Protein AF-A0A6A6W7S0-F1 (afdb_monomer)

Fold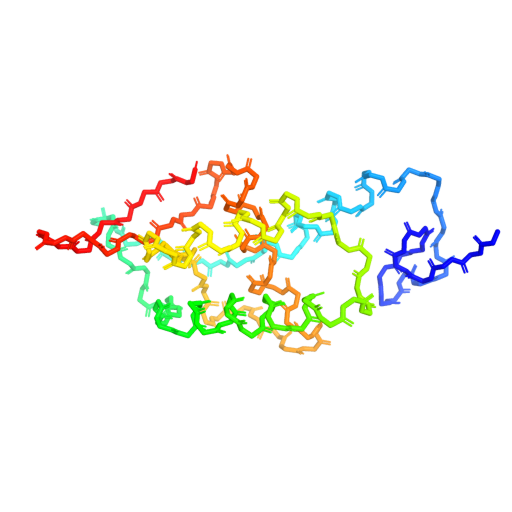seek 3Di:
DDDFQQQFAPDVGRVDGDPPRVVSVVVLLVVLQPADFDQDPVNDATPQWDDLVVQLVVLVVVLVVVVVVPDPDDPVLSVLSVVCNVQSKGWTGGNPPDPCPRPPSNSVSLVVCVSVQPQVIWIWTDDPVGIDIHGD

Organism: NCBI:txid470096

Nearest PDB structures (foldseek):
  1y2m-assembly1_A  TM=8.742E-01  e=1.382E-07  Rhodotorula toruloides
  1y2m-assembly1_C  TM=8.999E-01  e=4.708E-07  Rhodotorula toruloides
  1y2m-assembly1_B  TM=8.797E-01  e=3.684E-07  Rhodotorula toruloides
  1y2m-assembly1_D  TM=9.003E-01  e=6.016E-07  Rhodotorula toruloides
  4c6g-assembly1_D  TM=9.110E-01  e=2.528E-05  Taxus chinensis

pLDDT: mean 77.04, std 11.33, range [45.12, 90.44]

Structure (mmCIF, N/CA/C/O backbone):
data_AF-A0A6A6W7S0-F1
#
_entry.id   AF-A0A6A6W7S0-F1
#
loop_
_atom_site.group_PDB
_atom_site.id
_atom_site.type_symbol
_atom_site.label_atom_id
_atom_site.label_alt_id
_atom_site.label_comp_id
_atom_site.label_asym_id
_atom_site.label_entity_id
_atom_site.label_seq_id
_atom_site.pdbx_PDB_ins_code
_atom_site.Cartn_x
_atom_site.Cartn_y
_atom_site.Cartn_z
_atom_site.occupancy
_atom_site.B_iso_or_equiv
_atom_site.auth_seq_id
_atom_site.auth_comp_id
_atom_site.auth_asym_id
_atom_site.auth_atom_id
_atom_site.pdbx_PDB_model_num
ATOM 1 N N . MET A 1 1 ? 17.802 1.756 -21.015 1.00 55.41 1 MET A N 1
ATOM 2 C CA . MET A 1 1 ? 16.679 2.714 -21.139 1.00 55.41 1 MET A CA 1
ATOM 3 C C . MET A 1 1 ? 16.408 3.302 -19.755 1.00 55.41 1 MET A C 1
ATOM 5 O O . MET A 1 1 ? 16.313 2.533 -18.806 1.00 55.41 1 MET A O 1
ATOM 9 N N . SER A 1 2 ? 16.430 4.630 -19.592 1.00 59.94 2 SER A N 1
ATOM 10 C CA . SER A 1 2 ? 16.221 5.291 -18.289 1.00 59.94 2 SER A CA 1
ATOM 11 C C . SER A 1 2 ? 14.756 5.691 -18.179 1.00 59.94 2 SER A C 1
ATOM 13 O O . SER A 1 2 ? 14.277 6.420 -19.044 1.00 59.94 2 SER A O 1
ATOM 15 N N . THR A 1 3 ? 14.065 5.236 -17.138 1.00 70.62 3 THR A N 1
ATOM 16 C CA . THR A 1 3 ? 12.653 5.563 -16.919 1.00 70.62 3 THR A CA 1
ATOM 17 C C . THR A 1 3 ? 12.539 6.292 -15.585 1.00 70.62 3 THR A C 1
ATOM 19 O O . THR A 1 3 ? 13.034 5.835 -14.553 1.00 70.62 3 THR A O 1
ATOM 22 N N . ALA A 1 4 ? 11.948 7.487 -15.614 1.00 69.38 4 ALA A N 1
ATOM 23 C CA . ALA A 1 4 ? 11.890 8.344 -14.438 1.00 69.38 4 ALA A CA 1
ATOM 24 C C . ALA A 1 4 ? 11.145 7.650 -13.288 1.00 69.38 4 ALA A C 1
ATOM 26 O O . ALA A 1 4 ? 10.077 7.075 -13.495 1.00 69.38 4 ALA A O 1
ATOM 27 N N . ARG A 1 5 ? 11.699 7.742 -12.073 1.00 63.81 5 ARG A N 1
ATOM 28 C CA . ARG A 1 5 ? 11.178 7.146 -10.825 1.00 63.81 5 ARG A CA 1
ATOM 29 C C . ARG A 1 5 ? 11.138 5.614 -10.778 1.00 63.81 5 ARG A C 1
ATOM 31 O O . ARG A 1 5 ? 10.678 5.070 -9.779 1.00 63.81 5 ARG A O 1
ATOM 38 N N . THR A 1 6 ? 11.637 4.916 -11.798 1.00 75.38 6 THR A N 1
ATOM 39 C CA . THR A 1 6 ? 11.852 3.461 -11.725 1.00 75.38 6 THR A CA 1
ATOM 40 C C . THR A 1 6 ? 13.316 3.134 -11.456 1.00 75.38 6 THR A C 1
ATOM 42 O O . THR A 1 6 ? 13.601 2.291 -10.616 1.00 75.38 6 THR A O 1
ATOM 45 N N . ASN A 1 7 ? 14.246 3.827 -12.122 1.00 78.88 7 ASN A N 1
ATOM 46 C CA . ASN A 1 7 ? 15.693 3.679 -11.920 1.00 78.88 7 ASN A CA 1
ATOM 47 C C . ASN A 1 7 ? 16.415 5.005 -11.635 1.00 78.88 7 ASN A C 1
ATOM 49 O O . ASN A 1 7 ? 17.646 5.055 -11.616 1.00 78.88 7 ASN A O 1
ATOM 53 N N . THR A 1 8 ? 15.651 6.077 -11.416 1.00 82.81 8 THR A N 1
ATOM 54 C CA . THR A 1 8 ? 16.159 7.414 -11.096 1.00 82.81 8 THR A CA 1
ATOM 55 C C . THR A 1 8 ? 15.606 7.900 -9.759 1.00 82.81 8 THR A C 1
ATOM 57 O O . THR A 1 8 ? 14.479 7.551 -9.401 1.00 82.81 8 THR A O 1
ATOM 60 N N . GLY A 1 9 ? 16.347 8.762 -9.061 1.00 76.81 9 GLY A N 1
ATOM 61 C CA . GLY A 1 9 ? 15.899 9.373 -7.807 1.00 76.81 9 GLY A CA 1
ATOM 62 C C . GLY A 1 9 ? 14.654 10.262 -7.951 1.00 76.81 9 GLY A C 1
ATOM 63 O O . GLY A 1 9 ? 14.196 10.584 -9.054 1.00 76.81 9 GLY A O 1
ATOM 64 N N . LEU A 1 10 ? 14.080 10.662 -6.812 1.00 79.00 10 LEU A N 1
ATOM 65 C CA . LEU A 1 10 ? 12.878 11.493 -6.746 1.00 79.00 10 LEU A CA 1
ATOM 66 C C . LEU A 1 10 ? 13.225 12.984 -6.606 1.00 79.00 10 LEU A C 1
ATOM 68 O O . LEU A 1 10 ? 14.100 13.379 -5.831 1.00 79.00 10 LEU A O 1
ATOM 72 N N . ARG A 1 11 ? 12.460 13.834 -7.303 1.00 76.94 11 ARG A N 1
ATOM 73 C CA . ARG A 1 11 ? 12.524 15.303 -7.203 1.00 76.94 11 ARG A CA 1
ATOM 74 C C . ARG A 1 11 ? 13.949 15.817 -7.443 1.00 76.94 11 ARG A C 1
ATOM 76 O O . ARG A 1 11 ? 14.449 15.677 -8.550 1.00 76.94 11 ARG A O 1
ATOM 83 N N . GLY A 1 12 ? 14.601 16.389 -6.428 1.00 76.94 12 GLY A N 1
ATOM 84 C CA . GLY A 1 12 ? 15.927 17.002 -6.548 1.00 76.94 12 GLY A CA 1
ATOM 85 C C . GLY A 1 12 ? 17.035 15.996 -6.860 1.00 76.94 12 GLY A C 1
ATOM 86 O O . GLY A 1 12 ? 18.104 16.387 -7.306 1.00 76.94 12 GLY A O 1
ATOM 87 N N . SER A 1 13 ? 16.761 14.701 -6.684 1.00 78.81 13 SER A N 1
ATOM 88 C CA . SER A 1 13 ? 17.687 13.605 -6.981 1.00 78.81 13 SER A CA 1
ATOM 89 C C . SER A 1 13 ? 17.408 12.906 -8.319 1.00 78.81 13 SER A C 1
ATOM 91 O O . SER A 1 13 ? 17.911 11.812 -8.551 1.00 78.81 13 SER A O 1
ATOM 93 N N . VAL A 1 14 ? 16.639 13.518 -9.233 1.00 80.44 14 VAL A N 1
ATOM 94 C CA . VAL A 1 14 ? 16.278 12.908 -10.535 1.00 80.44 14 VAL A CA 1
ATOM 95 C C . VAL A 1 14 ? 17.486 12.555 -11.418 1.00 80.44 14 VAL A C 1
ATOM 97 O O . VAL A 1 14 ? 17.384 11.702 -12.296 1.00 80.44 14 VAL A O 1
ATOM 100 N N . ASN A 1 15 ? 18.646 13.163 -11.153 1.00 81.94 15 ASN A N 1
ATOM 101 C CA . ASN A 1 15 ? 19.895 12.884 -11.863 1.00 81.94 15 ASN A CA 1
ATOM 102 C C . ASN A 1 15 ? 20.640 11.649 -11.321 1.00 81.94 15 ASN A C 1
ATOM 104 O O . ASN A 1 15 ? 21.496 11.103 -12.019 1.00 81.94 15 ASN A O 1
ATOM 108 N N . SER A 1 16 ? 20.311 11.190 -10.109 1.00 82.31 16 SER A N 1
ATOM 109 C CA . SER A 1 16 ? 20.886 9.986 -9.505 1.00 82.31 16 SER A CA 1
ATOM 110 C C . SER A 1 16 ? 20.243 8.739 -10.105 1.00 82.31 16 SER A C 1
ATOM 112 O O . SER A 1 16 ? 19.020 8.678 -10.242 1.00 82.31 16 SER A O 1
ATOM 114 N N . ARG A 1 17 ? 21.056 7.735 -10.452 1.00 83.44 17 ARG A N 1
ATOM 115 C CA . ARG A 1 17 ? 20.607 6.467 -11.046 1.00 83.44 17 ARG A CA 1
ATOM 116 C C . ARG A 1 17 ? 21.027 5.285 -10.185 1.00 83.44 17 ARG A C 1
ATOM 118 O O . ARG A 1 17 ? 22.102 5.314 -9.596 1.00 83.44 17 ARG A O 1
ATOM 125 N N . THR A 1 18 ? 20.199 4.248 -10.148 1.00 82.88 18 THR A N 1
ATOM 126 C CA . THR A 1 18 ? 20.498 2.992 -9.449 1.00 82.88 18 THR A CA 1
ATOM 127 C C . THR A 1 18 ? 19.958 1.790 -10.225 1.00 82.88 18 THR A C 1
ATOM 129 O O . THR A 1 18 ? 18.923 1.889 -10.887 1.00 82.88 18 THR A O 1
ATOM 132 N N . GLY A 1 19 ? 20.678 0.666 -10.162 1.00 84.44 19 GLY A N 1
ATOM 133 C CA . GLY A 1 19 ? 20.202 -0.639 -10.639 1.00 84.44 19 GLY A CA 1
ATOM 134 C C . GLY A 1 19 ? 19.301 -1.354 -9.625 1.00 84.44 19 GLY A C 1
ATOM 135 O O . GLY A 1 19 ? 18.490 -2.194 -10.010 1.00 84.44 19 GLY A O 1
ATOM 136 N N . GLU A 1 20 ? 19.379 -0.962 -8.350 1.00 86.56 20 GLU A N 1
ATOM 137 C CA . GLU A 1 20 ? 18.626 -1.537 -7.229 1.00 86.56 20 GLU A CA 1
ATOM 138 C C . GLU A 1 20 ? 17.201 -0.969 -7.176 1.00 86.56 20 GLU A C 1
ATOM 140 O O . GLU A 1 20 ? 16.824 -0.210 -6.280 1.00 86.56 20 GLU A O 1
ATOM 145 N N . THR A 1 21 ? 16.398 -1.295 -8.188 1.00 83.00 21 THR A N 1
ATOM 146 C CA . THR A 1 21 ? 15.043 -0.742 -8.350 1.00 83.00 21 THR A CA 1
ATOM 147 C C . THR A 1 21 ? 14.117 -1.090 -7.183 1.00 83.00 21 THR A C 1
ATOM 149 O O . THR A 1 21 ? 13.364 -0.229 -6.739 1.00 83.00 21 THR A O 1
ATOM 152 N N . ILE A 1 22 ? 14.209 -2.304 -6.634 1.00 85.50 22 ILE A N 1
ATOM 153 C CA . ILE A 1 22 ? 13.381 -2.754 -5.502 1.00 85.50 22 ILE A CA 1
ATOM 154 C C . ILE A 1 22 ? 13.698 -1.937 -4.247 1.00 85.50 22 ILE A C 1
ATOM 156 O O . ILE A 1 22 ? 12.793 -1.390 -3.620 1.00 85.50 22 ILE A O 1
ATOM 160 N N . GLN A 1 23 ? 14.984 -1.794 -3.917 1.00 85.50 23 GLN A N 1
ATOM 161 C CA . GLN A 1 23 ? 15.417 -1.017 -2.755 1.00 85.50 23 GLN A CA 1
ATOM 162 C C . GLN A 1 23 ? 15.054 0.461 -2.906 1.00 85.50 23 GLN A C 1
ATOM 164 O O . GLN A 1 23 ? 14.649 1.094 -1.936 1.00 85.50 23 GLN A O 1
ATOM 169 N N . LEU A 1 24 ? 15.129 1.003 -4.127 1.00 85.75 24 LEU A N 1
ATOM 170 C CA . LEU A 1 24 ? 14.688 2.366 -4.410 1.00 85.75 24 LEU A CA 1
ATOM 171 C C . LEU A 1 24 ? 13.186 2.554 -4.141 1.00 85.75 24 LEU A C 1
ATOM 173 O O . LEU A 1 24 ? 12.805 3.561 -3.545 1.00 85.75 24 LEU A O 1
ATOM 177 N N . GLN A 1 25 ? 12.337 1.609 -4.563 1.00 86.25 25 GLN A N 1
ATOM 178 C CA . GLN A 1 25 ? 10.894 1.683 -4.298 1.00 86.25 25 GLN A CA 1
ATOM 179 C C . GLN A 1 25 ? 10.586 1.537 -2.800 1.00 86.25 25 GLN A C 1
ATOM 181 O O . GLN A 1 25 ? 9.800 2.319 -2.269 1.00 86.25 25 GLN A O 1
ATOM 186 N N . ALA A 1 26 ? 11.247 0.607 -2.104 1.00 85.44 26 ALA A N 1
ATOM 187 C CA . ALA A 1 26 ? 11.084 0.425 -0.660 1.00 85.44 26 ALA A CA 1
ATOM 188 C C . ALA A 1 26 ? 11.523 1.672 0.129 1.00 85.44 26 ALA A C 1
ATOM 190 O O . ALA A 1 26 ? 10.785 2.169 0.978 1.00 85.44 26 ALA A O 1
ATOM 191 N N . ALA A 1 27 ? 12.681 2.245 -0.209 1.00 84.69 27 ALA A N 1
ATOM 192 C CA . ALA A 1 27 ? 13.171 3.473 0.411 1.00 84.69 27 ALA A CA 1
ATOM 193 C C . ALA A 1 27 ? 12.228 4.659 0.155 1.00 84.69 27 ALA A C 1
ATOM 195 O O . ALA A 1 27 ? 12.044 5.507 1.026 1.00 84.69 27 ALA A O 1
ATOM 196 N N . LEU A 1 28 ? 11.595 4.721 -1.021 1.00 84.12 28 LEU A N 1
ATOM 197 C CA . LEU A 1 28 ? 10.594 5.740 -1.330 1.00 84.12 28 LEU A CA 1
ATOM 198 C C . LEU A 1 28 ? 9.319 5.578 -0.486 1.00 84.12 28 LEU A C 1
ATOM 200 O O . LEU A 1 28 ? 8.774 6.580 -0.009 1.00 84.12 28 LEU A O 1
ATOM 204 N N . LEU A 1 29 ? 8.849 4.344 -0.291 1.00 82.81 29 LEU A N 1
ATOM 205 C CA . LEU A 1 29 ? 7.717 4.056 0.592 1.00 82.81 29 LEU A CA 1
ATOM 206 C C . LEU A 1 29 ? 8.027 4.507 2.022 1.00 82.81 29 LEU A C 1
ATOM 208 O O . LEU A 1 29 ? 7.280 5.312 2.573 1.00 82.81 29 LEU A O 1
ATOM 212 N N . GLN A 1 30 ? 9.181 4.113 2.561 1.00 83.88 30 GLN A N 1
ATOM 213 C CA . GLN A 1 30 ? 9.620 4.514 3.901 1.00 83.88 30 GLN A CA 1
ATOM 214 C C . GLN A 1 30 ? 9.774 6.036 4.036 1.00 83.88 30 GLN A C 1
ATOM 216 O O . GLN A 1 30 ? 9.285 6.630 4.994 1.00 83.88 30 GLN A O 1
ATOM 221 N N . LEU A 1 31 ? 10.379 6.701 3.045 1.00 81.12 31 LEU A N 1
ATOM 222 C CA . LEU A 1 31 ? 10.555 8.159 3.040 1.00 81.12 31 LEU A CA 1
ATOM 223 C C . LEU A 1 31 ? 9.219 8.912 3.106 1.00 81.12 31 LEU A C 1
ATOM 225 O O . LEU A 1 31 ? 9.140 10.010 3.654 1.00 81.12 31 LEU A O 1
ATOM 229 N N . THR A 1 32 ? 8.172 8.348 2.508 1.00 78.69 32 THR A N 1
ATOM 230 C CA . THR A 1 32 ? 6.844 8.969 2.457 1.00 78.69 32 THR A CA 1
ATOM 231 C C . THR A 1 32 ? 5.940 8.543 3.614 1.00 78.69 32 THR A C 1
ATOM 233 O O . THR A 1 32 ? 4.873 9.124 3.776 1.00 78.69 32 THR A O 1
ATOM 236 N N . GLN A 1 33 ? 6.374 7.613 4.466 1.00 76.75 33 GLN A N 1
ATOM 237 C CA . GLN A 1 33 ? 5.718 7.222 5.722 1.00 76.75 33 GLN A CA 1
ATOM 238 C C . GLN A 1 33 ? 6.198 8.082 6.912 1.00 76.75 33 GLN A C 1
ATOM 240 O O . GLN A 1 33 ? 6.374 7.605 8.025 1.00 76.75 33 GLN A O 1
ATOM 245 N N . ALA A 1 34 ? 6.426 9.379 6.685 1.00 71.12 34 ALA A N 1
ATOM 246 C CA . ALA A 1 34 ? 7.015 10.296 7.667 1.00 71.12 34 ALA A CA 1
ATOM 247 C C . ALA A 1 34 ? 5.979 11.085 8.497 1.00 71.12 34 ALA A C 1
ATOM 249 O O . ALA A 1 34 ? 6.297 12.130 9.068 1.00 71.12 34 ALA A O 1
ATOM 250 N N . GLY A 1 35 ? 4.718 10.644 8.533 1.00 67.88 35 GLY A N 1
ATOM 251 C CA . GLY A 1 35 ? 3.673 11.318 9.299 1.00 67.88 35 GLY A CA 1
ATOM 252 C C . GLY A 1 35 ? 3.944 11.230 10.802 1.00 67.88 35 GLY A C 1
ATOM 253 O O . GLY A 1 35 ? 3.989 10.138 11.360 1.00 67.88 35 GLY A O 1
ATOM 254 N N . VAL A 1 36 ? 4.081 12.379 11.469 1.00 63.84 36 VAL A N 1
ATOM 255 C CA . VAL A 1 36 ? 4.278 12.457 12.925 1.00 63.84 36 VAL A CA 1
ATOM 256 C C . VAL A 1 36 ? 2.961 12.820 13.593 1.00 63.84 36 VAL A C 1
ATOM 258 O O . VAL A 1 36 ? 2.392 13.879 13.328 1.00 63.84 36 VAL A O 1
ATOM 261 N N . GLY A 1 37 ? 2.465 11.943 14.463 1.00 63.22 37 GLY A N 1
ATOM 262 C CA . GLY A 1 37 ? 1.211 12.145 15.181 1.00 63.22 37 GLY A CA 1
ATOM 263 C C . GLY A 1 37 ? 1.361 11.763 16.637 1.00 63.22 37 GLY A C 1
ATOM 264 O O . GLY A 1 37 ? 1.913 10.712 16.957 1.00 63.22 37 GLY A O 1
ATOM 265 N N . ASN A 1 38 ? 0.842 12.612 17.521 1.00 58.84 38 ASN A N 1
ATOM 266 C CA . ASN A 1 38 ? 0.744 12.278 18.932 1.00 58.84 38 ASN A CA 1
ATOM 267 C C . ASN A 1 38 ? -0.237 11.115 19.066 1.00 58.84 38 ASN A C 1
ATOM 269 O O . ASN A 1 38 ? -1.419 11.250 18.735 1.00 58.84 38 ASN A O 1
ATOM 273 N N . GLN A 1 39 ? 0.269 9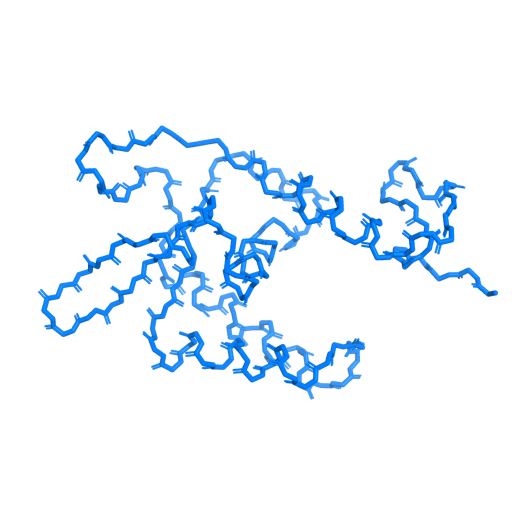.968 19.510 1.00 58.81 39 GLN A N 1
ATOM 274 C CA . GLN A 1 39 ? -0.579 8.833 19.834 1.00 58.81 39 GLN A CA 1
ATOM 275 C C . GLN A 1 39 ? -1.485 9.243 20.991 1.00 58.81 39 GLN A C 1
ATOM 277 O O . GLN A 1 39 ? -1.013 9.784 21.993 1.00 58.81 39 GLN A O 1
ATOM 282 N N . SER A 1 40 ? -2.788 9.013 20.842 1.00 58.25 40 SER A N 1
ATOM 283 C CA . SER A 1 40 ? -3.675 9.110 21.991 1.00 58.25 40 SER A CA 1
ATOM 284 C C . SER A 1 40 ? -3.315 7.967 22.949 1.00 58.25 40 SER A C 1
ATOM 286 O O . SER A 1 40 ? -3.224 6.825 22.488 1.00 58.25 40 SER A O 1
ATOM 288 N N . PRO A 1 41 ? -3.095 8.231 24.249 1.00 56.97 41 PRO A N 1
ATOM 289 C CA . PRO A 1 41 ? -2.757 7.193 25.228 1.00 56.97 41 PRO A CA 1
ATOM 290 C C . PRO A 1 41 ? -3.851 6.122 25.371 1.00 56.97 41 PRO A C 1
ATOM 292 O O . PRO A 1 41 ? -3.575 5.031 25.851 1.00 56.97 41 PRO A O 1
ATOM 295 N N . ASP A 1 42 ? -5.065 6.414 24.901 1.00 59.22 42 ASP A N 1
ATOM 296 C CA . ASP A 1 42 ? -6.237 5.533 24.943 1.00 59.22 42 ASP A CA 1
ATOM 297 C C . ASP A 1 42 ? -6.325 4.560 23.745 1.00 59.22 42 ASP A C 1
ATOM 299 O O . ASP A 1 42 ? -7.334 3.898 23.530 1.00 59.22 42 ASP A O 1
ATOM 303 N N . GLY A 1 43 ? -5.314 4.530 22.864 1.00 59.62 43 GLY A N 1
ATOM 304 C CA . GLY A 1 43 ? -5.373 3.765 21.607 1.00 59.62 43 GLY A CA 1
ATOM 305 C C . GLY A 1 43 ? -6.377 4.321 20.584 1.00 59.62 43 GLY A C 1
ATOM 306 O O . GLY A 1 43 ? -6.495 3.798 19.475 1.00 59.62 43 GLY A O 1
ATOM 307 N N . SER A 1 44 ? -7.069 5.409 20.932 1.00 63.81 44 SER A N 1
ATOM 308 C CA . SER A 1 44 ? -8.022 6.102 20.079 1.00 63.81 44 SER A CA 1
ATOM 309 C C . SER A 1 44 ? -7.331 6.805 18.905 1.00 63.81 44 SER A C 1
ATOM 311 O O . SER A 1 44 ? -6.135 7.120 18.930 1.00 63.81 44 SER A O 1
ATOM 313 N N . LYS A 1 45 ? -8.112 7.080 17.857 1.00 64.06 45 LYS A N 1
ATOM 314 C CA . LYS A 1 45 ? -7.658 7.780 16.651 1.00 64.06 45 LYS A CA 1
ATOM 315 C C . LYS A 1 45 ? -6.912 9.076 17.021 1.00 64.06 45 LYS A C 1
ATOM 317 O O . LYS A 1 45 ? -7.430 9.843 17.837 1.00 64.06 45 LYS A O 1
ATOM 322 N N . PRO A 1 46 ? -5.725 9.353 16.441 1.00 66.38 46 PRO A N 1
ATOM 323 C CA . PRO A 1 46 ? -5.027 10.603 16.708 1.00 66.38 46 PRO A CA 1
ATOM 324 C C . PRO A 1 46 ? -5.925 11.791 16.349 1.00 66.38 46 PRO A C 1
ATOM 326 O O . PRO A 1 46 ? -6.567 11.785 15.301 1.00 66.38 46 PRO A O 1
ATOM 329 N N . VAL A 1 47 ? -5.928 12.839 17.179 1.00 64.94 47 VAL A N 1
ATOM 330 C CA . VAL A 1 47 ? -6.759 14.053 16.990 1.00 64.94 47 VAL A CA 1
ATOM 331 C C . VAL A 1 47 ? -6.526 14.717 15.623 1.00 64.94 47 VAL A C 1
ATOM 333 O O . VAL A 1 47 ? -7.389 15.410 15.098 1.00 64.94 47 VAL A O 1
ATOM 336 N N . GLN A 1 48 ? -5.357 14.485 15.024 1.00 71.00 48 GLN A N 1
ATOM 337 C CA . GLN A 1 48 ? -4.965 15.024 13.721 1.00 71.00 48 GLN A CA 1
ATOM 338 C C . GLN A 1 48 ? -5.086 14.001 12.581 1.00 71.00 48 GLN A C 1
ATOM 340 O O . GLN A 1 48 ? -4.537 14.233 11.508 1.00 71.00 48 GLN A O 1
ATOM 345 N N . ALA A 1 49 ? -5.745 12.860 12.779 1.00 75.00 49 ALA A N 1
ATOM 346 C CA . ALA A 1 49 ? -5.921 11.873 11.720 1.00 75.00 49 ALA A CA 1
ATOM 347 C C . ALA A 1 49 ? -6.978 12.310 10.696 1.00 75.00 49 ALA A C 1
ATOM 349 O O . ALA A 1 49 ? -7.995 12.915 11.036 1.00 75.00 49 ALA A O 1
ATOM 350 N N . MET A 1 50 ? -6.763 11.946 9.434 1.00 77.25 50 MET A N 1
ATOM 351 C CA . MET A 1 50 ? -7.747 12.099 8.373 1.00 77.25 50 MET A CA 1
ATOM 352 C C . MET A 1 50 ? -9.015 11.279 8.664 1.00 77.25 50 MET A C 1
ATOM 354 O O . MET A 1 50 ? -8.931 10.171 9.212 1.00 77.25 50 MET A O 1
ATOM 358 N N . PRO A 1 51 ? -10.202 11.771 8.260 1.00 82.56 51 PRO A N 1
ATOM 359 C CA . PRO A 1 51 ? -11.423 10.973 8.272 1.00 82.56 51 PRO A CA 1
ATOM 360 C C . PRO A 1 51 ? -11.238 9.685 7.462 1.00 82.56 51 PRO A C 1
ATOM 362 O O . PRO A 1 51 ? -10.684 9.715 6.360 1.00 82.56 51 PRO A O 1
ATOM 365 N N . SER A 1 52 ? -11.712 8.554 7.989 1.00 83.19 52 SER A N 1
ATOM 366 C CA . SER A 1 52 ? -11.583 7.255 7.316 1.00 83.19 52 SER A CA 1
ATOM 367 C C . SER A 1 52 ? -12.324 7.230 5.976 1.00 83.19 52 SER A C 1
ATOM 369 O O . SER A 1 52 ? -11.846 6.612 5.028 1.00 83.19 52 SER A O 1
ATOM 371 N N . ASP A 1 53 ? -13.411 7.995 5.840 1.00 85.62 53 ASP A N 1
ATOM 372 C CA . ASP A 1 53 ? -14.132 8.177 4.574 1.00 85.62 53 ASP A CA 1
ATOM 373 C C . ASP A 1 53 ? -13.265 8.755 3.457 1.00 85.62 53 ASP A C 1
ATOM 375 O O . ASP A 1 53 ? -13.335 8.296 2.318 1.00 85.62 53 ASP A O 1
ATOM 379 N N . TRP A 1 54 ? -12.410 9.732 3.764 1.00 86.19 54 TRP A N 1
ATOM 380 C CA . TRP A 1 54 ? -11.534 10.327 2.755 1.00 86.19 54 TRP A CA 1
ATOM 381 C C . TRP A 1 54 ? -10.453 9.343 2.310 1.00 86.19 54 TRP A C 1
ATOM 383 O O . TRP A 1 54 ? -10.099 9.302 1.131 1.00 86.19 54 TRP A O 1
ATOM 393 N N . LEU A 1 55 ? -9.952 8.515 3.228 1.00 85.75 55 LEU A N 1
ATOM 394 C CA . LEU A 1 55 ? -8.957 7.491 2.908 1.00 85.75 55 LEU A CA 1
ATOM 395 C C . LEU A 1 55 ? -9.578 6.355 2.091 1.00 85.75 55 LEU A C 1
ATOM 397 O O . LEU A 1 55 ? -9.004 5.968 1.074 1.00 85.75 55 LEU A O 1
ATOM 401 N N . ARG A 1 56 ? -10.800 5.919 2.420 1.00 87.38 56 ARG A N 1
ATOM 402 C CA . ARG A 1 56 ? -11.581 4.999 1.573 1.00 87.38 56 ARG A CA 1
ATOM 403 C C . ARG A 1 56 ? -11.829 5.580 0.181 1.00 87.38 56 ARG A C 1
ATOM 405 O O . ARG A 1 56 ? -11.581 4.906 -0.817 1.00 87.38 56 ARG A O 1
ATOM 412 N N . ALA A 1 57 ? -12.247 6.842 0.090 1.00 88.56 57 ALA A N 1
ATOM 413 C CA . ALA A 1 57 ? -12.431 7.519 -1.193 1.00 88.56 57 ALA A CA 1
ATOM 414 C C . ALA A 1 57 ? -11.119 7.590 -1.994 1.00 88.56 57 ALA A C 1
ATOM 416 O O . ALA A 1 57 ? -11.119 7.360 -3.202 1.00 88.56 57 ALA A O 1
ATOM 417 N N . THR A 1 58 ? -9.990 7.828 -1.324 1.00 88.12 58 THR A N 1
ATOM 418 C CA . THR A 1 58 ? -8.658 7.829 -1.949 1.00 88.12 58 THR A CA 1
ATOM 419 C C . THR A 1 58 ? -8.311 6.456 -2.529 1.00 88.12 58 THR A C 1
ATOM 421 O O . THR A 1 58 ? -7.879 6.380 -3.682 1.00 88.12 58 THR A O 1
ATOM 424 N N . ILE A 1 59 ? -8.565 5.368 -1.790 1.00 88.62 59 ILE A N 1
ATOM 425 C CA . ILE A 1 59 ? -8.380 3.993 -2.286 1.00 88.62 59 ILE A CA 1
ATOM 426 C C . ILE A 1 59 ? -9.278 3.750 -3.508 1.00 88.62 59 ILE A C 1
ATOM 428 O O . ILE A 1 59 ? -8.797 3.286 -4.540 1.00 88.62 59 ILE A O 1
ATOM 432 N N . ALA A 1 60 ? -10.555 4.140 -3.453 1.00 90.44 60 ALA A N 1
ATOM 433 C CA . ALA A 1 60 ? -11.492 3.972 -4.566 1.00 90.44 60 ALA A CA 1
ATOM 434 C C . ALA A 1 60 ? -11.062 4.741 -5.830 1.00 90.44 60 ALA A C 1
ATOM 436 O O . ALA A 1 60 ? -11.051 4.186 -6.935 1.00 90.44 60 ALA A O 1
ATOM 437 N N . VAL A 1 61 ? -10.645 6.002 -5.682 1.00 90.19 61 VAL A N 1
ATOM 438 C CA . VAL A 1 61 ? -10.119 6.815 -6.789 1.00 90.19 61 VAL A CA 1
ATOM 439 C C . VAL A 1 61 ? -8.849 6.187 -7.363 1.00 90.19 61 VAL A C 1
ATOM 441 O O . VAL A 1 61 ? -8.676 6.150 -8.587 1.00 90.19 61 VAL A O 1
ATOM 444 N N . ARG A 1 62 ? -7.970 5.649 -6.510 1.00 87.69 62 ARG A N 1
ATOM 445 C CA . ARG A 1 62 ? -6.744 4.974 -6.944 1.00 87.69 62 ARG A CA 1
ATOM 446 C C . ARG A 1 62 ? -7.035 3.678 -7.700 1.00 87.69 62 ARG A C 1
ATOM 448 O O . ARG A 1 62 ? -6.440 3.476 -8.762 1.00 87.69 62 ARG A O 1
ATOM 455 N N . CYS A 1 63 ? -7.967 2.855 -7.225 1.00 88.06 63 CYS A N 1
ATOM 456 C CA . CYS A 1 63 ? -8.447 1.668 -7.935 1.00 88.06 63 CYS A CA 1
ATOM 457 C C . CYS A 1 63 ? -8.974 2.033 -9.324 1.00 88.06 63 CYS A C 1
ATOM 459 O O . CYS A 1 63 ? -8.520 1.471 -10.318 1.00 88.06 63 CYS A O 1
ATOM 461 N N . ASN A 1 64 ? -9.855 3.035 -9.416 1.00 89.44 64 ASN A N 1
ATOM 462 C CA . ASN A 1 64 ? -10.432 3.474 -10.689 1.00 89.44 64 ASN A CA 1
ATOM 463 C C . ASN A 1 64 ? -9.362 3.972 -11.678 1.00 89.44 64 ASN A C 1
ATOM 465 O O . ASN A 1 64 ? -9.411 3.666 -12.868 1.00 89.44 64 ASN A O 1
ATOM 469 N N . LYS A 1 65 ? -8.350 4.710 -11.199 1.00 86.50 65 LYS A N 1
ATOM 470 C CA . LYS A 1 65 ? -7.225 5.131 -12.052 1.00 86.50 65 LYS A CA 1
ATOM 471 C C . LYS A 1 65 ? -6.363 3.952 -12.514 1.00 86.50 65 LYS A C 1
ATOM 473 O O . LYS A 1 65 ? -5.918 3.953 -13.657 1.00 86.50 65 LYS A O 1
ATOM 478 N N . THR A 1 66 ? -6.143 2.961 -11.653 1.00 84.56 66 THR A N 1
ATOM 479 C CA . THR A 1 66 ? -5.315 1.782 -11.964 1.00 84.56 66 THR A CA 1
ATOM 480 C C . THR A 1 66 ? -6.011 0.856 -12.967 1.00 84.56 66 THR A C 1
ATOM 482 O O . THR A 1 66 ? -5.371 0.388 -13.905 1.00 84.56 66 THR A O 1
ATOM 485 N N . LEU A 1 67 ? -7.334 0.692 -12.852 1.00 84.88 67 LEU A N 1
ATOM 486 C CA . LEU A 1 67 ? -8.172 -0.101 -13.764 1.00 84.88 67 LEU A CA 1
ATOM 487 C C . LEU A 1 67 ? -8.104 0.347 -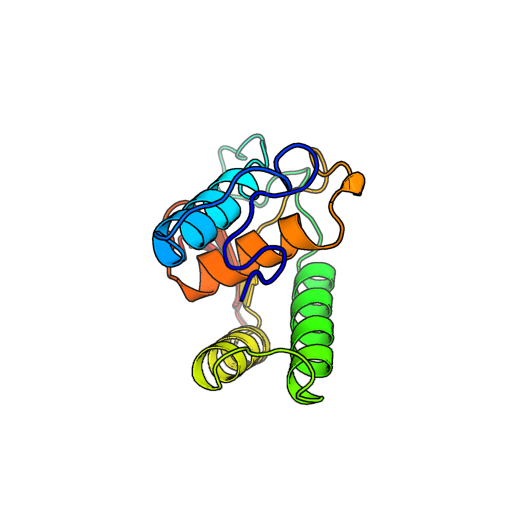15.230 1.00 84.88 67 LEU A C 1
ATOM 489 O O . LEU A 1 67 ? -8.302 -0.459 -16.130 1.00 84.88 67 LEU A O 1
ATOM 493 N N . ARG A 1 68 ? -7.793 1.622 -15.489 1.00 84.25 68 ARG A N 1
ATOM 494 C CA . ARG A 1 68 ? -7.665 2.164 -16.853 1.00 84.25 68 ARG A CA 1
ATOM 495 C C . ARG A 1 68 ? -6.407 1.684 -17.590 1.00 84.25 68 ARG A C 1
ATOM 497 O O . ARG A 1 68 ? -6.197 2.084 -18.727 1.00 84.25 68 ARG A O 1
ATOM 504 N N . GLY A 1 69 ? -5.547 0.881 -16.958 1.00 80.12 69 GLY A N 1
ATOM 505 C CA . GLY A 1 69 ? -4.415 0.211 -17.613 1.00 80.12 69 GLY A CA 1
ATOM 506 C C . GLY A 1 69 ? -3.208 1.101 -17.929 1.00 80.12 69 GLY A C 1
ATOM 507 O O . GLY A 1 69 ? -2.182 0.606 -18.375 1.00 80.12 69 GLY A O 1
ATOM 508 N N . HIS A 1 70 ? -3.272 2.406 -17.653 1.00 77.31 70 HIS A N 1
ATOM 509 C CA . HIS A 1 70 ? -2.142 3.328 -17.858 1.00 77.31 70 HIS A CA 1
ATOM 510 C C . HIS A 1 70 ? -1.083 3.260 -16.743 1.00 77.31 70 HIS A C 1
ATOM 512 O O . HIS A 1 70 ? -0.084 3.976 -16.788 1.00 77.31 70 HIS A O 1
ATOM 518 N N . THR A 1 71 ? -1.306 2.431 -15.719 1.00 73.38 71 THR A N 1
ATOM 519 C CA . THR A 1 71 ? -0.402 2.266 -14.576 1.00 73.38 71 THR A CA 1
ATOM 520 C C . THR A 1 71 ? 0.086 0.821 -14.569 1.00 73.38 71 THR A C 1
ATOM 522 O O . THR A 1 71 ? -0.738 -0.085 -14.525 1.00 73.38 71 THR A O 1
ATOM 525 N N . ALA A 1 72 ? 1.401 0.592 -14.606 1.00 79.38 72 ALA A N 1
ATOM 526 C CA . ALA A 1 72 ? 2.009 -0.746 -14.620 1.00 79.38 72 ALA A CA 1
ATOM 527 C C . ALA A 1 72 ? 1.977 -1.429 -13.232 1.00 79.38 72 ALA A C 1
ATOM 529 O O . ALA A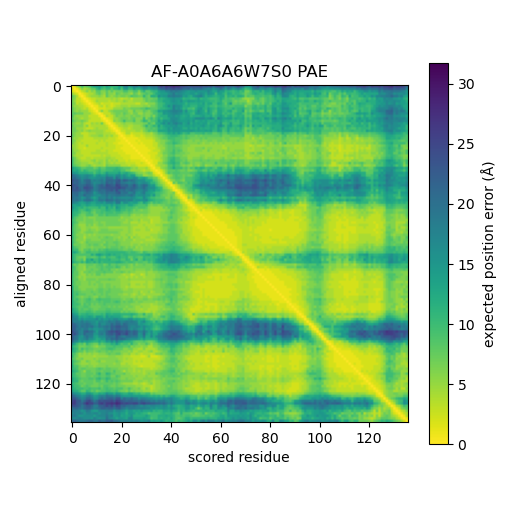 1 72 ? 3.007 -1.844 -12.709 1.00 79.38 72 ALA A O 1
ATOM 530 N N . VAL A 1 73 ? 0.803 -1.474 -12.598 1.00 82.69 73 VAL A N 1
ATOM 531 C CA . VAL A 1 73 ? 0.579 -2.085 -11.279 1.00 82.69 73 VAL A CA 1
ATOM 532 C C . VAL A 1 73 ? 0.068 -3.512 -11.463 1.00 82.69 73 VAL A C 1
ATOM 534 O O . VAL A 1 73 ? -0.783 -3.763 -12.314 1.00 82.69 73 VAL A O 1
ATOM 537 N N . SER A 1 74 ? 0.570 -4.441 -10.652 1.00 84.94 74 SER A N 1
ATOM 538 C CA . SER A 1 74 ? 0.187 -5.854 -10.693 1.00 84.94 74 SER A CA 1
ATOM 539 C C . SER A 1 74 ? -1.271 -6.073 -10.269 1.00 84.94 74 SER A C 1
ATOM 541 O O . SER A 1 74 ? -1.756 -5.431 -9.336 1.00 84.94 74 SER A O 1
ATOM 543 N N . LEU A 1 75 ? -1.951 -7.040 -10.894 1.00 86.50 75 LEU A N 1
ATOM 544 C CA . LEU A 1 75 ? -3.339 -7.398 -10.571 1.00 86.50 75 LEU A CA 1
ATOM 545 C C . LEU A 1 75 ? -3.570 -7.740 -9.079 1.00 86.50 75 LEU A C 1
ATOM 547 O O . LEU A 1 75 ? -4.538 -7.222 -8.522 1.00 86.50 75 LEU A O 1
ATOM 551 N N . PRO A 1 76 ? -2.670 -8.469 -8.380 1.00 88.00 76 PRO A N 1
ATOM 552 C CA . PRO A 1 76 ? -2.844 -8.753 -6.952 1.00 88.00 76 PRO A CA 1
ATOM 553 C C . PRO A 1 76 ? -2.918 -7.496 -6.072 1.00 88.00 76 PRO A C 1
ATOM 555 O O . PRO A 1 76 ? -3.627 -7.474 -5.072 1.00 88.00 76 PRO A O 1
ATOM 558 N N . VAL A 1 77 ? -2.227 -6.414 -6.452 1.00 86.12 77 VAL A N 1
ATOM 559 C CA . VAL A 1 77 ? -2.267 -5.142 -5.706 1.00 86.12 77 VAL A CA 1
ATOM 560 C C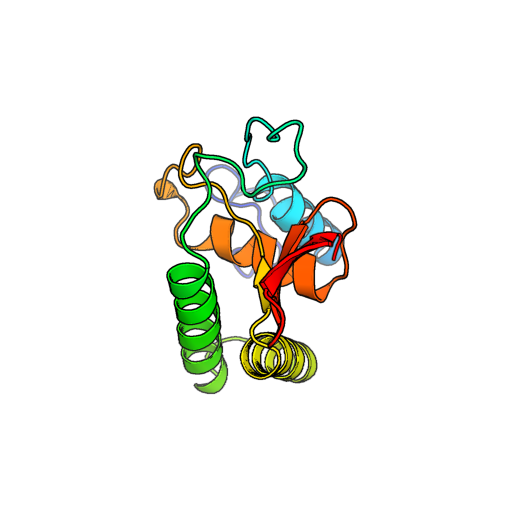 . VAL A 1 77 ? -3.628 -4.465 -5.875 1.00 86.12 77 VAL A C 1
ATOM 562 O O . VAL A 1 77 ? -4.158 -3.873 -4.936 1.00 86.12 77 VAL A O 1
ATOM 565 N N . LEU A 1 78 ? -4.220 -4.567 -7.066 1.00 87.88 78 LEU A N 1
ATOM 566 C CA . LEU A 1 78 ? -5.564 -4.061 -7.324 1.00 87.88 78 LEU A CA 1
ATOM 567 C C . LEU A 1 78 ? -6.622 -4.847 -6.538 1.00 87.88 78 LEU A C 1
ATOM 569 O O . LEU A 1 78 ? -7.513 -4.240 -5.943 1.00 87.88 78 LEU A O 1
ATOM 573 N N . GLU A 1 79 ? -6.498 -6.173 -6.497 1.00 89.50 79 GLU A N 1
ATOM 574 C CA . GLU A 1 79 ? -7.365 -7.047 -5.700 1.00 89.50 79 GLU A CA 1
ATOM 575 C C . GLU A 1 79 ? -7.240 -6.752 -4.200 1.00 89.50 79 GLU A C 1
ATOM 577 O O . GLU A 1 79 ? -8.256 -6.651 -3.512 1.00 89.50 79 GLU A O 1
ATOM 582 N N . ALA A 1 80 ? -6.024 -6.512 -3.701 1.00 89.38 80 ALA A N 1
ATOM 583 C CA . ALA A 1 80 ? -5.795 -6.115 -2.314 1.00 89.38 80 ALA A CA 1
ATOM 584 C C . ALA A 1 80 ? -6.460 -4.770 -1.976 1.00 89.38 80 ALA A C 1
ATOM 586 O O . ALA A 1 80 ? -7.157 -4.662 -0.967 1.00 89.38 80 ALA A O 1
ATOM 587 N N . MET A 1 81 ? -6.337 -3.757 -2.842 1.00 89.69 81 MET A N 1
ATOM 588 C CA . MET A 1 81 ? -7.040 -2.481 -2.646 1.00 89.69 81 MET A CA 1
ATOM 589 C C . MET A 1 81 ? -8.570 -2.652 -2.660 1.00 89.69 81 MET A C 1
ATOM 591 O O . MET A 1 81 ? -9.272 -2.021 -1.868 1.00 89.69 81 MET A O 1
ATOM 595 N N . ALA A 1 82 ? -9.103 -3.516 -3.528 1.00 89.94 82 ALA A N 1
ATOM 596 C CA . ALA A 1 82 ? -10.530 -3.841 -3.548 1.00 89.94 82 ALA A CA 1
ATOM 597 C C . ALA A 1 82 ? -10.973 -4.585 -2.275 1.00 89.94 82 ALA A C 1
ATOM 599 O O . ALA A 1 82 ? -12.067 -4.336 -1.766 1.00 89.94 82 ALA A O 1
ATOM 600 N N . CYS A 1 83 ? -10.116 -5.450 -1.728 1.00 90.25 83 CYS A N 1
ATOM 601 C CA . CYS A 1 83 ? -10.341 -6.149 -0.466 1.00 90.25 83 CYS A CA 1
ATOM 602 C C . CYS A 1 83 ? -10.456 -5.162 0.707 1.00 90.25 83 CYS A C 1
ATOM 604 O O . CYS A 1 83 ? -11.436 -5.213 1.451 1.00 90.25 83 CYS A O 1
ATOM 606 N N . LEU A 1 84 ? -9.538 -4.193 0.810 1.00 87.75 84 LEU A N 1
ATOM 607 C CA . LEU A 1 84 ? -9.597 -3.142 1.835 1.00 87.75 84 LEU A CA 1
ATOM 608 C C . LEU A 1 84 ? -10.928 -2.376 1.793 1.00 87.75 84 LEU A C 1
ATOM 610 O O . LEU A 1 84 ? -11.560 -2.177 2.830 1.00 87.75 84 LEU A O 1
ATOM 614 N N . LEU A 1 85 ? -11.399 -2.013 0.594 1.00 88.50 85 LEU A N 1
ATOM 615 C CA . LEU A 1 85 ? -12.699 -1.356 0.417 1.00 88.50 85 LEU A CA 1
ATOM 616 C C . LEU A 1 85 ? -13.869 -2.258 0.822 1.00 88.50 85 LEU A C 1
ATOM 618 O O . LEU A 1 85 ? -14.779 -1.807 1.515 1.00 88.50 85 LEU A O 1
ATOM 622 N N . LYS A 1 86 ? -13.845 -3.535 0.426 1.00 89.62 86 LYS A N 1
ATOM 623 C CA . LYS A 1 86 ? -14.899 -4.506 0.754 1.00 89.62 86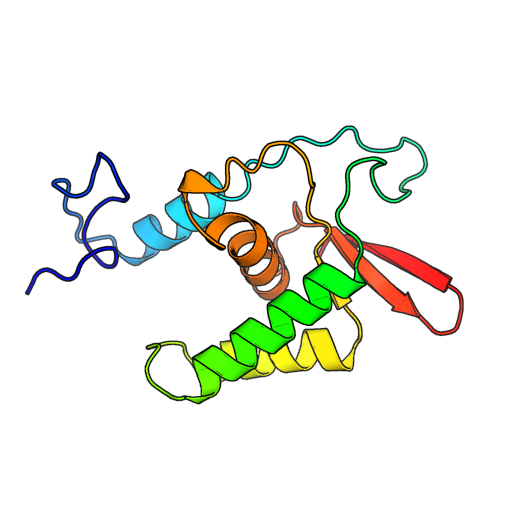 LYS A CA 1
ATOM 624 C C . LYS A 1 86 ? -15.032 -4.726 2.263 1.00 89.62 86 LYS A C 1
ATOM 626 O O . LYS A 1 86 ? -16.147 -4.869 2.756 1.00 89.62 86 LYS A O 1
ATOM 631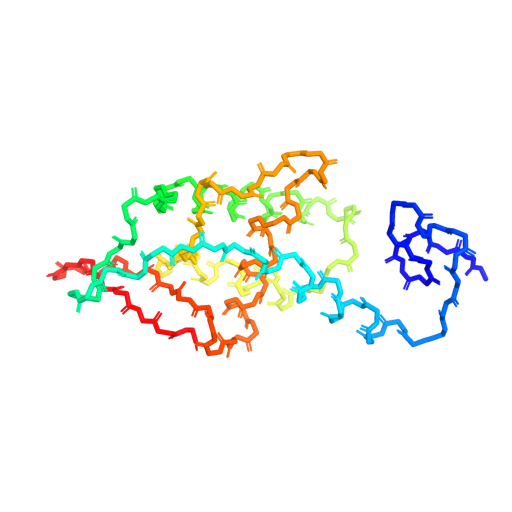 N N . HIS A 1 87 ? -13.914 -4.733 2.984 1.00 87.50 87 HIS A N 1
ATOM 632 C CA . HIS A 1 87 ? -13.867 -4.908 4.437 1.00 87.50 87 HIS A CA 1
ATOM 633 C C . HIS A 1 87 ? -13.930 -3.587 5.221 1.00 87.50 87 HIS A C 1
ATOM 635 O O . HIS A 1 87 ? -13.808 -3.600 6.443 1.00 87.50 87 HIS A O 1
ATOM 641 N N . GLN A 1 88 ? -14.141 -2.451 4.544 1.00 87.50 88 GLN A N 1
ATOM 642 C CA . GLN A 1 88 ? -14.210 -1.118 5.154 1.00 87.50 88 GLN A CA 1
ATOM 643 C C . GLN A 1 88 ? -12.968 -0.757 5.989 1.00 87.50 88 GLN A C 1
ATOM 645 O O . GLN A 1 88 ? -13.070 -0.036 6.986 1.00 87.50 88 GLN A O 1
ATOM 650 N N . ILE A 1 89 ? -11.802 -1.238 5.555 1.00 86.38 89 ILE A N 1
ATOM 651 C CA . ILE A 1 89 ? -10.502 -1.013 6.186 1.00 86.38 89 ILE A CA 1
ATOM 652 C C . ILE A 1 89 ? -9.876 0.244 5.582 1.00 86.38 89 ILE A C 1
ATOM 654 O O . ILE A 1 89 ? -9.765 0.374 4.361 1.00 86.38 89 ILE A O 1
ATOM 658 N N . ALA A 1 90 ? -9.446 1.174 6.432 1.00 87.25 90 ALA A N 1
ATOM 659 C CA . ALA A 1 90 ? -8.740 2.381 6.016 1.00 87.25 90 ALA A CA 1
ATOM 660 C C . ALA A 1 90 ? -7.467 2.567 6.853 1.00 87.25 90 ALA A C 1
ATOM 662 O O . ALA A 1 90 ? -7.558 2.526 8.078 1.00 87.25 90 ALA A O 1
ATOM 663 N N . PRO A 1 91 ? -6.288 2.807 6.253 1.00 85.94 91 PRO A N 1
ATOM 664 C CA . PRO A 1 91 ? -5.097 3.132 7.032 1.00 85.94 91 PRO A CA 1
ATOM 665 C C . PRO A 1 91 ? -5.310 4.442 7.793 1.00 85.94 91 PRO A C 1
ATOM 667 O O . PRO A 1 91 ? -6.013 5.330 7.322 1.00 85.94 91 PRO A O 1
ATOM 670 N N . VAL A 1 92 ? -4.702 4.589 8.962 1.00 81.88 92 VAL A N 1
ATOM 671 C CA . VAL A 1 92 ? -4.719 5.834 9.729 1.00 81.88 92 VAL A CA 1
ATOM 672 C C . VAL A 1 92 ? -3.628 6.742 9.174 1.00 81.88 92 VAL A C 1
ATOM 674 O O . VAL A 1 92 ? -2.440 6.467 9.315 1.00 81.88 92 VAL A O 1
ATOM 677 N N . PHE A 1 93 ? -4.038 7.843 8.550 1.00 77.75 93 PHE A N 1
ATOM 678 C CA . PHE A 1 93 ? -3.138 8.858 8.003 1.00 77.75 93 PHE A CA 1
ATOM 679 C C . PHE A 1 93 ? -3.313 10.187 8.738 1.00 77.75 93 PHE A C 1
ATOM 681 O O . PHE A 1 93 ? -4.420 10.522 9.152 1.00 77.75 93 PHE A O 1
ATOM 688 N N . LEU A 1 94 ? -2.243 10.964 8.888 1.00 73.19 94 LEU A N 1
ATOM 689 C CA . LEU A 1 94 ? -2.249 12.224 9.633 1.00 73.19 94 LEU A CA 1
ATOM 690 C C . LEU A 1 94 ? -2.399 13.427 8.694 1.00 73.19 94 LEU A C 1
ATOM 692 O O . LEU A 1 94 ? -1.680 13.557 7.710 1.00 73.19 94 LEU A O 1
ATOM 696 N N . LEU A 1 95 ? -3.313 14.343 9.024 1.00 68.06 95 LEU A N 1
ATOM 697 C CA . LEU A 1 95 ? -3.584 15.572 8.268 1.00 68.06 95 LEU A CA 1
ATOM 698 C C . LEU A 1 95 ? -2.405 16.561 8.287 1.00 68.06 95 LEU A C 1
ATOM 700 O O . LEU A 1 95 ? -2.225 17.320 7.336 1.00 68.06 95 LEU A O 1
ATOM 704 N N . ARG A 1 96 ? -1.613 16.590 9.367 1.00 58.31 96 ARG A N 1
ATOM 705 C CA . ARG A 1 96 ? -0.480 17.514 9.551 1.00 58.31 96 ARG A CA 1
ATOM 706 C C . ARG A 1 96 ? 0.846 16.822 9.223 1.00 58.31 96 ARG A C 1
ATOM 708 O O . ARG A 1 96 ? 1.092 15.715 9.678 1.00 58.31 96 ARG A O 1
ATOM 715 N N . GLY A 1 97 ? 1.701 17.495 8.447 1.00 54.00 97 GLY A N 1
ATOM 716 C CA . GLY A 1 97 ? 3.000 16.976 7.976 1.00 54.00 97 GLY A CA 1
ATOM 717 C C . GLY A 1 97 ? 3.049 16.714 6.467 1.00 54.00 97 GLY A C 1
ATOM 718 O O . GLY A 1 97 ? 4.121 16.716 5.867 1.00 54.00 97 GLY A O 1
ATOM 719 N N . SER A 1 98 ? 1.883 16.608 5.822 1.00 52.34 98 SER A N 1
ATOM 720 C CA . SER A 1 98 ? 1.769 16.564 4.367 1.00 52.34 98 SER A CA 1
ATOM 721 C C . SER A 1 98 ? 1.914 17.954 3.757 1.00 52.34 98 SER A C 1
ATOM 723 O O . SER A 1 98 ? 0.944 18.699 3.613 1.00 52.34 98 SER A O 1
ATOM 725 N N . VAL A 1 99 ? 3.128 18.313 3.342 1.00 52.12 99 VAL A N 1
ATOM 726 C CA . VAL A 1 99 ? 3.269 19.341 2.311 1.00 52.12 99 VAL A CA 1
ATOM 727 C C . VAL A 1 99 ? 2.875 18.671 0.993 1.00 52.12 99 VAL A C 1
ATOM 729 O O . VAL A 1 99 ? 3.644 17.884 0.441 1.00 52.12 99 VAL A O 1
ATOM 732 N N . PHE A 1 100 ? 1.685 18.989 0.471 1.00 51.91 100 PHE A N 1
ATOM 733 C CA . PHE A 1 100 ? 1.106 18.489 -0.796 1.00 51.91 100 PHE A CA 1
ATOM 734 C C . PHE A 1 100 ? 1.985 18.709 -2.053 1.00 51.91 100 PHE A C 1
ATOM 736 O O . PHE A 1 100 ? 1.595 18.393 -3.173 1.00 51.91 100 PHE A O 1
ATOM 743 N N . VAL A 1 101 ? 3.211 19.202 -1.885 1.00 45.12 101 VAL A N 1
ATOM 744 C CA . VAL A 1 101 ? 4.221 19.440 -2.919 1.00 45.12 101 VAL A CA 1
ATOM 745 C C . VAL A 1 101 ? 4.667 18.147 -3.624 1.00 45.12 101 VAL A C 1
ATOM 747 O O . VAL A 1 101 ? 5.199 18.223 -4.733 1.00 45.12 101 VAL A O 1
ATOM 750 N N . SER A 1 102 ? 4.451 16.956 -3.044 1.00 50.94 102 SER A N 1
ATOM 751 C CA . SER A 1 102 ? 4.776 15.651 -3.665 1.00 50.94 102 SER A CA 1
ATOM 752 C C . SER A 1 102 ? 3.605 14.944 -4.360 1.00 50.94 102 SER A C 1
ATOM 754 O O . SER A 1 102 ? 3.805 13.874 -4.934 1.00 50.94 102 SER A O 1
ATOM 756 N N . GLY A 1 103 ? 2.409 15.540 -4.364 1.00 58.84 103 GLY A N 1
ATOM 757 C CA . GLY A 1 103 ? 1.184 14.863 -4.802 1.00 58.84 103 GLY A CA 1
ATOM 758 C C . GLY A 1 103 ? 0.750 13.765 -3.825 1.00 58.84 103 GLY A C 1
ATOM 759 O O . GLY A 1 103 ? 1.335 13.628 -2.751 1.00 58.84 103 GLY A O 1
ATOM 760 N N . ASP A 1 104 ? -0.251 12.970 -4.211 1.00 67.19 104 ASP A N 1
ATOM 761 C CA . ASP A 1 104 ? -0.920 11.916 -3.417 1.00 67.19 104 ASP A CA 1
ATOM 762 C C . ASP A 1 104 ? 0.008 10.801 -2.863 1.00 67.19 104 ASP A C 1
ATOM 764 O O . ASP A 1 104 ? -0.464 9.798 -2.339 1.00 67.19 104 ASP A O 1
ATOM 768 N N . LEU A 1 105 ? 1.334 10.931 -2.972 1.00 71.88 105 LEU A N 1
ATOM 769 C CA . LEU A 1 105 ? 2.323 9.921 -2.591 1.00 71.88 105 LEU A CA 1
ATOM 770 C C . LEU A 1 105 ? 2.303 9.570 -1.101 1.00 71.88 105 LEU A C 1
ATOM 772 O O . LEU A 1 105 ? 2.499 8.410 -0.765 1.00 71.88 105 LEU A O 1
ATOM 776 N N . MET A 1 106 ? 2.047 10.543 -0.224 1.00 74.19 106 MET A N 1
ATOM 777 C CA . MET A 1 106 ? 1.968 10.302 1.220 1.00 74.19 106 MET A CA 1
ATOM 778 C C . MET A 1 106 ? 0.780 9.405 1.604 1.00 74.19 106 MET A C 1
ATOM 780 O O . MET A 1 106 ? 1.007 8.333 2.144 1.00 74.19 106 MET A O 1
ATOM 784 N N . PRO A 1 107 ? -0.487 9.743 1.301 1.00 77.00 107 PRO A N 1
ATOM 785 C CA . PRO A 1 107 ? -1.597 8.850 1.640 1.00 77.00 107 PRO A CA 1
ATOM 786 C C . PRO A 1 107 ? -1.511 7.500 0.907 1.00 77.00 107 PRO A C 1
ATOM 788 O O . PRO A 1 107 ? -1.927 6.478 1.450 1.00 77.00 107 PRO A O 1
ATOM 791 N N . LEU A 1 108 ? -0.926 7.461 -0.297 1.00 81.56 108 LEU A N 1
ATOM 792 C CA . LEU A 1 108 ? -0.724 6.213 -1.036 1.00 81.56 108 LEU A CA 1
ATOM 793 C C . LEU A 1 108 ? 0.322 5.287 -0.401 1.00 81.56 108 LEU A C 1
ATOM 795 O O . LEU A 1 108 ? 0.121 4.076 -0.438 1.00 81.56 108 LEU A O 1
ATOM 799 N N . SER A 1 109 ? 1.397 5.801 0.201 1.00 83.69 109 SER A N 1
ATOM 800 C CA . SER A 1 109 ? 2.404 4.950 0.857 1.00 83.69 109 SER A CA 1
ATOM 801 C C . SER A 1 109 ? 1.877 4.277 2.125 1.00 83.69 109 SER A C 1
ATOM 803 O O . SER A 1 109 ? 2.277 3.155 2.433 1.00 83.69 109 SER A O 1
ATOM 805 N N . TYR A 1 110 ? 0.927 4.908 2.819 1.00 84.56 110 TYR A N 1
ATOM 806 C CA . TYR A 1 110 ? 0.207 4.291 3.937 1.00 84.56 110 TYR A CA 1
ATOM 807 C C . TYR A 1 110 ? -0.762 3.201 3.463 1.00 84.56 110 TYR A C 1
ATOM 809 O O . TYR A 1 110 ? -0.900 2.179 4.126 1.00 84.56 110 TYR A O 1
ATOM 817 N N . ILE A 1 111 ? -1.404 3.374 2.300 1.00 86.94 111 ILE A N 1
ATOM 818 C CA . ILE A 1 111 ? -2.239 2.324 1.691 1.00 86.94 111 ILE A CA 1
ATOM 819 C C . ILE A 1 111 ? -1.378 1.127 1.283 1.00 86.94 111 ILE A C 1
ATOM 821 O O . ILE A 1 111 ? -1.734 -0.007 1.583 1.00 86.94 111 ILE A O 1
ATOM 825 N N . VAL A 1 112 ? -0.241 1.368 0.625 1.00 87.12 112 VAL A N 1
ATOM 826 C CA . VAL A 1 112 ? 0.675 0.292 0.220 1.00 87.12 112 VAL A CA 1
ATOM 827 C C . VAL A 1 112 ? 1.233 -0.426 1.439 1.00 87.12 112 VAL A C 1
ATOM 829 O O . VAL A 1 112 ? 1.179 -1.646 1.481 1.00 87.12 112 VAL A O 1
ATOM 832 N N . GLY A 1 113 ? 1.678 0.299 2.463 1.00 85.50 113 GLY A N 1
ATOM 833 C CA . GLY A 1 113 ? 2.189 -0.347 3.665 1.00 85.50 113 GLY A CA 1
ATOM 834 C C . GLY A 1 113 ? 1.115 -1.103 4.466 1.00 85.50 113 GLY A C 1
ATOM 835 O O . GLY A 1 113 ? 1.438 -2.095 5.106 1.00 85.50 113 GLY A O 1
ATOM 836 N N . ALA A 1 114 ? -0.165 -0.719 4.369 1.00 86.88 114 ALA A N 1
ATOM 837 C CA . ALA A 1 114 ? -1.271 -1.534 4.884 1.00 86.88 114 ALA A CA 1
ATOM 838 C C . ALA A 1 114 ? -1.500 -2.815 4.057 1.00 86.88 114 ALA A C 1
ATOM 840 O O . ALA A 1 114 ? -1.866 -3.840 4.616 1.00 86.88 114 ALA A O 1
ATOM 841 N N . ILE A 1 115 ? -1.271 -2.780 2.739 1.00 87.56 115 ILE A N 1
ATOM 842 C CA . ILE A 1 115 ? -1.315 -3.975 1.874 1.00 87.56 115 ILE A CA 1
ATOM 843 C C . ILE A 1 115 ? -0.112 -4.893 2.139 1.00 87.56 115 ILE A C 1
ATOM 845 O O . ILE A 1 115 ? -0.252 -6.111 2.080 1.00 87.56 115 ILE A O 1
ATOM 849 N N . GLU A 1 116 ? 1.057 -4.320 2.431 1.00 85.88 116 GLU A N 1
ATOM 850 C CA . GLU A 1 116 ? 2.277 -5.059 2.779 1.00 85.88 116 GLU A CA 1
ATOM 851 C C . GLU A 1 116 ? 2.240 -5.658 4.196 1.00 85.88 116 GLU A C 1
ATOM 853 O O . GLU A 1 116 ? 3.067 -6.516 4.497 1.00 85.88 116 GLU A O 1
ATOM 858 N N . GLY A 1 117 ? 1.300 -5.238 5.054 1.00 83.75 117 GLY A N 1
ATOM 859 C CA . GLY A 1 117 ? 1.225 -5.680 6.452 1.00 83.75 117 GLY A CA 1
ATOM 860 C C . GLY A 1 117 ? 2.344 -5.095 7.317 1.00 83.75 117 GLY A C 1
ATOM 861 O O . GLY A 1 117 ? 2.946 -5.794 8.130 1.00 83.75 117 GLY A O 1
ATOM 862 N N . ASN A 1 118 ? 2.703 -3.828 7.091 1.00 82.75 118 ASN A N 1
ATOM 863 C C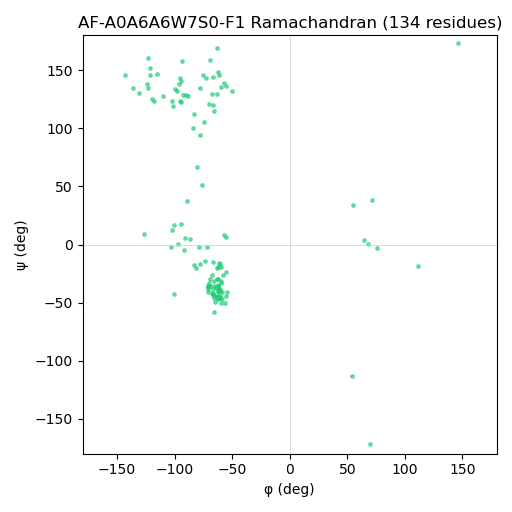A . ASN A 1 118 ? 3.725 -3.164 7.891 1.00 82.75 118 ASN A CA 1
ATOM 864 C C . ASN A 1 118 ? 3.195 -2.916 9.323 1.00 82.75 118 ASN A C 1
ATOM 866 O O . ASN A 1 118 ? 2.227 -2.162 9.472 1.00 82.75 118 ASN A O 1
ATOM 870 N N . PRO A 1 119 ? 3.854 -3.450 10.373 1.00 80.06 119 PRO A N 1
ATOM 871 C CA . PRO A 1 119 ? 3.390 -3.330 11.759 1.00 80.06 119 PRO A CA 1
ATOM 872 C C . PRO A 1 119 ? 3.355 -1.886 12.283 1.00 80.06 119 PRO A C 1
ATOM 874 O O . PRO A 1 119 ? 2.649 -1.601 13.254 1.00 80.06 119 PRO A O 1
ATOM 877 N N . ASP A 1 120 ? 4.091 -0.967 11.650 1.00 80.50 120 ASP A N 1
ATOM 878 C CA . ASP A 1 120 ? 4.109 0.454 12.010 1.00 80.50 120 ASP A CA 1
ATOM 879 C C . ASP A 1 120 ? 2.869 1.204 11.501 1.00 80.50 120 ASP A C 1
ATOM 881 O O . ASP A 1 120 ? 2.556 2.306 11.969 1.00 80.50 120 ASP A O 1
ATOM 885 N N . ILE A 1 121 ? 2.135 0.620 10.549 1.00 82.56 121 ILE A N 1
ATOM 886 C CA . ILE A 1 121 ? 0.919 1.211 10.001 1.00 82.56 121 ILE A CA 1
ATOM 887 C C . ILE A 1 121 ? -0.286 0.710 10.775 1.00 82.56 121 ILE A C 1
ATOM 889 O O . ILE A 1 121 ? -0.521 -0.481 10.949 1.00 82.56 121 ILE A O 1
ATOM 893 N N . ARG A 1 122 ? -1.099 1.668 11.211 1.00 82.88 122 ARG A N 1
ATOM 894 C CA . ARG A 1 122 ? -2.376 1.394 11.859 1.00 82.88 122 ARG A CA 1
ATOM 895 C C . ARG A 1 122 ? -3.495 1.460 10.842 1.00 82.88 122 ARG A C 1
ATOM 897 O O . ARG A 1 122 ? -3.489 2.327 9.970 1.00 82.88 122 ARG A O 1
ATOM 904 N N . VAL A 1 123 ? -4.482 0.596 10.997 1.00 84.75 123 VAL A N 1
ATOM 905 C CA . VAL A 1 123 ? -5.685 0.536 10.173 1.00 84.75 123 VAL A CA 1
ATOM 906 C C . VAL A 1 123 ? -6.920 0.660 11.052 1.00 84.75 123 VAL A C 1
ATOM 908 O O . VAL A 1 123 ? -7.003 0.092 12.136 1.00 84.75 123 VAL A O 1
ATOM 911 N N . GLU A 1 124 ? -7.882 1.439 10.586 1.00 83.88 124 GLU A N 1
ATOM 912 C CA . GLU A 1 124 ? -9.212 1.576 11.159 1.00 83.88 124 GLU A CA 1
ATOM 913 C C . GLU A 1 124 ? -10.148 0.617 10.419 1.00 83.88 124 GLU A C 1
ATOM 915 O O . GLU A 1 124 ? -10.283 0.693 9.194 1.00 83.88 124 GLU A O 1
ATOM 920 N N . MET A 1 125 ? -10.794 -0.283 11.158 1.00 80.94 125 MET A N 1
ATOM 921 C CA . MET A 1 125 ? -11.815 -1.183 10.628 1.00 80.94 125 MET A CA 1
ATOM 922 C C . MET A 1 125 ? -13.184 -0.777 11.163 1.00 80.94 125 MET A C 1
ATOM 924 O O . MET A 1 125 ? -13.379 -0.648 12.376 1.00 80.94 125 MET A O 1
ATOM 928 N N . ALA A 1 126 ? -14.147 -0.602 10.259 1.00 71.25 126 ALA A N 1
ATOM 929 C CA . ALA A 1 126 ? -15.542 -0.421 10.638 1.00 71.25 126 ALA A CA 1
ATOM 930 C C . ALA A 1 126 ? -16.187 -1.800 10.864 1.00 71.25 126 ALA A C 1
ATOM 932 O O . ALA A 1 126 ? -16.543 -2.479 9.902 1.00 71.25 126 ALA A O 1
ATOM 933 N N . GLN A 1 127 ? -16.322 -2.227 12.123 1.00 64.31 127 GLN A N 1
ATOM 934 C CA . GLN A 1 127 ? -17.086 -3.427 12.480 1.00 64.31 127 GLN A CA 1
ATOM 935 C C . GLN A 1 127 ? -18.532 -3.056 12.834 1.00 64.31 127 GLN A C 1
ATOM 937 O O . GLN A 1 127 ? -18.825 -1.931 13.239 1.00 64.31 127 GLN A O 1
ATOM 942 N N . SER A 1 128 ? -19.451 -4.020 12.732 1.00 56.31 128 SER A N 1
ATOM 943 C CA . SER A 1 128 ? -20.861 -3.841 13.120 1.00 56.31 128 SER A CA 1
ATOM 944 C C . SER A 1 128 ? -21.058 -3.511 14.609 1.00 56.31 128 SER A C 1
ATOM 946 O O . SER A 1 128 ? -22.131 -3.056 14.988 1.00 56.31 128 SER A O 1
ATOM 948 N N . SER A 1 129 ? -20.041 -3.740 15.447 1.00 54.31 129 SER A N 1
ATOM 949 C CA . SER A 1 129 ? -20.022 -3.491 16.895 1.00 54.31 129 SER A CA 1
ATOM 950 C C . SER A 1 129 ? -19.255 -2.224 17.315 1.00 54.31 129 SER A C 1
ATOM 952 O O . SER A 1 129 ? -19.225 -1.914 18.504 1.00 54.31 129 SER A O 1
ATOM 954 N N . GLY A 1 130 ? -18.641 -1.485 16.380 1.00 59.19 130 GLY A N 1
ATOM 955 C CA . GLY A 1 130 ? -17.834 -0.293 16.672 1.00 59.19 130 GLY A CA 1
ATOM 956 C C . GLY A 1 130 ? -16.641 -0.108 15.723 1.00 59.19 130 GLY A C 1
ATOM 957 O O . GLY A 1 130 ? -16.354 -0.959 14.882 1.00 59.19 130 GLY A O 1
ATOM 958 N N . GLN A 1 131 ? -15.939 1.024 15.838 1.00 62.38 131 GLN A N 1
ATOM 959 C CA . GLN A 1 131 ? -14.681 1.268 15.117 1.00 62.38 131 GLN A CA 1
ATOM 960 C C . GLN A 1 131 ? -13.504 0.741 15.944 1.00 62.38 131 GLN A C 1
ATOM 962 O O . GLN A 1 131 ? -13.359 1.107 17.110 1.00 62.38 131 GLN A O 1
ATOM 967 N N . THR A 1 132 ? -12.650 -0.093 15.350 1.00 70.50 132 THR A N 1
ATOM 968 C CA . THR A 1 132 ? -11.451 -0.633 16.014 1.00 70.50 132 THR A CA 1
ATOM 969 C C . THR A 1 132 ? -10.208 -0.285 15.208 1.00 70.50 132 THR A C 1
ATOM 971 O O . THR A 1 132 ? -10.199 -0.433 13.986 1.00 70.50 132 THR A O 1
ATOM 974 N N . ILE A 1 133 ? -9.160 0.178 15.893 1.00 69.25 133 ILE A N 1
ATOM 975 C CA . ILE A 1 133 ? -7.857 0.475 15.292 1.00 69.25 133 ILE A CA 1
ATOM 976 C C . ILE A 1 133 ? -6.904 -0.671 15.625 1.00 69.25 133 ILE A C 1
ATOM 978 O O . ILE A 1 133 ? -6.710 -0.980 16.798 1.00 69.25 133 ILE A O 1
ATOM 982 N N . LEU A 1 134 ? -6.316 -1.289 14.604 1.00 70.00 134 LEU A N 1
ATOM 983 C CA . LEU A 1 134 ? -5.337 -2.372 14.728 1.00 70.00 134 LEU A CA 1
ATOM 984 C C . LEU A 1 134 ? -4.040 -1.995 14.005 1.00 70.00 134 LEU A C 1
ATOM 986 O O . LEU A 1 134 ? -4.044 -1.104 13.156 1.00 70.00 134 LEU A O 1
ATOM 990 N N . CYS A 1 135 ? -2.935 -2.660 14.332 1.00 66.19 135 CYS A N 1
ATOM 991 C CA . CYS A 1 135 ? -1.769 -2.673 13.446 1.00 66.19 135 CYS A CA 1
ATOM 992 C C . CYS A 1 135 ? -2.077 -3.563 12.230 1.00 66.19 135 CYS A C 1
ATOM 994 O O . CYS A 1 135 ? -2.824 -4.536 12.377 1.00 66.19 135 CYS A O 1
ATOM 996 N N . ALA A 1 136 ? -1.585 -3.166 11.054 1.00 58.84 136 ALA A N 1
ATOM 997 C CA . ALA A 1 136 ? -1.796 -3.866 9.786 1.00 58.84 136 ALA A CA 1
ATOM 998 C C . ALA A 1 136 ? -1.137 -5.252 9.751 1.00 58.84 136 ALA A C 1
ATOM 1000 O O . ALA A 1 136 ? -0.132 -5.450 10.472 1.00 58.84 136 ALA A O 1
#

Mean predicted aligned error: 8.61 Å

InterPro domains:
  IPR001106 Aromatic amino acid lyase [PF00221] (7-132)
  IPR001106 Aromatic amino acid lyase [PTHR10362] (6-123)
  IPR008948 L-Aspartase-like [SSF48557] (7-125)
  IPR024083 Fumarase/histidase, N-terminal [G3DSA:1.10.275.10] (3-136)

Solvent-accessible surface area (backbone atoms only — not comparable to full-atom values): 8009 Å² total; per-residue (Å²): 138,90,48,87,70,56,38,26,35,68,78,95,38,50,86,44,73,52,90,59,37,67,60,52,52,51,52,51,39,58,66,38,61,67,64,72,73,72,74,40,94,81,71,48,82,38,94,54,43,53,61,55,67,58,46,43,50,49,51,53,54,49,48,58,57,43,72,70,65,85,43,101,68,60,69,70,60,52,52,49,56,51,47,31,60,74,59,48,42,20,52,71,46,55,64,53,80,67,70,70,87,72,52,74,52,43,72,47,28,44,50,50,34,44,73,70,45,35,68,89,37,40,28,36,33,62,49,101,90,47,80,47,72,42,64,56

Radius of gyration: 15.85 Å; Cα contacts (8 Å, |Δi|>4): 174; chains: 1; bounding box: 42×28×46 Å
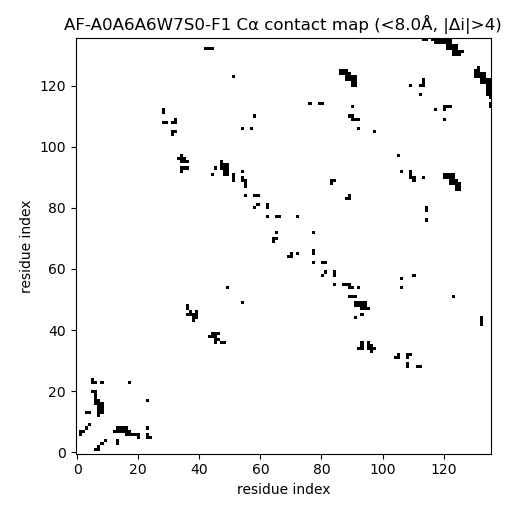
Secondary structure (DSSP, 8-state):
---TTTSB-SGGGTT-B-S-HHHHHHHHHHHH--------TTSPPPTTBPPHHHHHHHHHHHHHHHHTS-S---HHHHHHHHHHHHTTEEE--BSSS--GGG-THHHHHHHHHHHHT-TT-EEEEEETTEEEEEE-

Sequence (136 aa):
MSTARTNTGLRGSVNSRTGETIQLQAALLQLTQAGVGNQSPDGSKPVQAMPSDWLRATIAVRCNKTLRGHTAVSLPVLEAMACLLKHQIAPVFLLRGSVFVSGDLMPLSYIVGAIEGNPDIRVEMAQSSGQTILCA